Protein AF-A0A2V1P8J6-F1 (afdb_monomer_lite)

Foldseek 3Di:
DDDDDDDDPVCVVPDPDDPVRVVVLVVCCVPPVPVSVVVVVVVDDD

pLDDT: mean 95.67, std 6.22, range [60.38, 98.5]

Sequence (46 aa):
MSKIYPPSSETVSRAHVDASRYEEMYAASVSDPEGFWAEHGRRVDW

Organism: NCBI:txid1914409

InterPro domains:
  IPR032387 Acetyl-coenzyme A synthetase, N-terminal domain [PF16177] (22-46)
  IPR042099 ANL, N-terminal domain [G3DSA:3.40.50.12780] (2-46)

Structure (mmCIF, N/CA/C/O backbone):
data_AF-A0A2V1P8J6-F1
#
_entry.id   AF-A0A2V1P8J6-F1
#
loop_
_atom_site.group_PDB
_atom_site.id
_atom_site.type_symbol
_atom_site.label_atom_id
_atom_site.label_alt_id
_atom_site.label_comp_id
_atom_site.label_asym_id
_atom_site.label_entity_id
_atom_site.label_seq_id
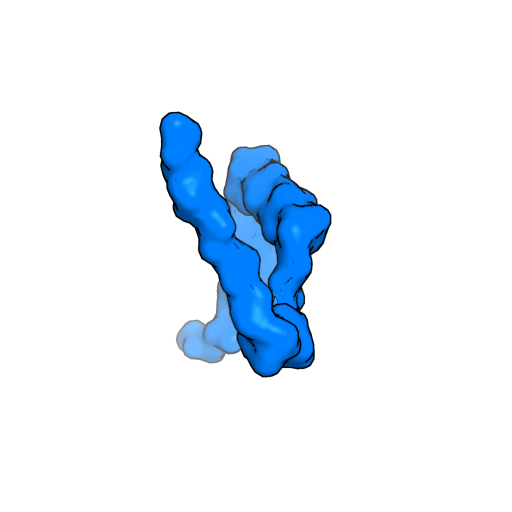_atom_site.pdbx_PDB_ins_code
_atom_site.Cartn_x
_atom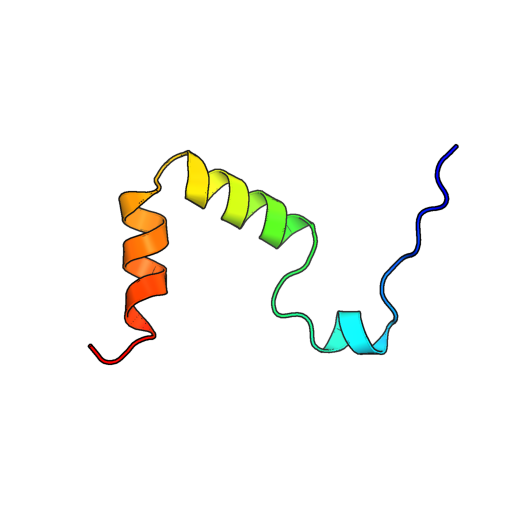_site.Cartn_y
_atom_site.Cartn_z
_atom_site.occupancy
_atom_site.B_iso_or_equiv
_atom_site.auth_seq_id
_atom_site.auth_comp_id
_atom_site.auth_asym_id
_atom_site.auth_atom_id
_atom_site.pdbx_PDB_model_num
ATOM 1 N N . MET A 1 1 ? 4.554 11.417 25.476 1.00 60.38 1 MET A N 1
ATOM 2 C CA . MET A 1 1 ? 4.145 10.281 24.620 1.00 60.38 1 MET A CA 1
ATOM 3 C C . MET A 1 1 ? 3.201 10.806 23.556 1.00 60.38 1 MET A C 1
ATOM 5 O O . MET A 1 1 ? 2.273 11.527 23.903 1.00 60.38 1 MET A O 1
ATOM 9 N N . SER A 1 2 ? 3.478 10.518 22.284 1.00 79.75 2 SER A N 1
ATOM 10 C CA . SER A 1 2 ? 2.581 10.865 21.175 1.00 79.75 2 SER A CA 1
ATOM 11 C C . SER A 1 2 ? 1.258 10.104 21.325 1.00 79.75 2 SER A C 1
ATOM 13 O O . SER A 1 2 ? 1.280 8.920 21.661 1.00 79.75 2 SER A O 1
ATOM 15 N N . LYS A 1 3 ? 0.114 10.768 21.117 1.00 88.75 3 LYS A N 1
ATOM 16 C CA . LYS A 1 3 ? -1.181 10.078 21.038 1.00 88.75 3 LYS A CA 1
ATOM 17 C C . LYS A 1 3 ? -1.257 9.342 19.704 1.00 88.75 3 LYS A C 1
ATOM 19 O O . LYS A 1 3 ? -1.091 9.958 18.655 1.00 88.75 3 LYS A O 1
ATOM 24 N N . ILE A 1 4 ? -1.531 8.044 19.764 1.00 92.31 4 ILE A N 1
ATOM 25 C CA . ILE A 1 4 ? -1.803 7.217 18.589 1.00 92.31 4 ILE A CA 1
ATOM 26 C C . ILE A 1 4 ? -3.313 7.203 18.365 1.00 92.31 4 ILE A C 1
ATOM 28 O O . ILE A 1 4 ? -4.076 6.950 19.298 1.00 92.31 4 ILE A O 1
ATOM 32 N N . TYR A 1 5 ? -3.728 7.474 17.131 1.00 94.06 5 TYR A N 1
ATOM 33 C CA . TYR A 1 5 ? -5.126 7.441 16.719 1.00 94.06 5 TYR A CA 1
ATOM 34 C C . TYR A 1 5 ? -5.320 6.273 15.754 1.00 94.06 5 TYR A C 1
ATOM 36 O O . TYR A 1 5 ? -4.824 6.344 14.627 1.00 94.06 5 TYR A O 1
ATOM 44 N N . PRO A 1 6 ? -5.985 5.186 16.177 1.00 93.62 6 PRO A N 1
ATOM 45 C CA . PRO A 1 6 ? -6.274 4.089 15.271 1.00 93.62 6 PRO A CA 1
ATOM 46 C C . PRO A 1 6 ? -7.274 4.539 14.193 1.00 93.62 6 PRO A C 1
ATOM 48 O O . PRO A 1 6 ? -8.101 5.422 14.450 1.00 93.62 6 PRO A O 1
ATOM 51 N N . PRO A 1 7 ? -7.228 3.935 12.993 1.00 95.12 7 PRO A N 1
ATOM 52 C CA . PRO A 1 7 ? -8.255 4.153 11.985 1.00 95.12 7 PRO A CA 1
ATOM 53 C C . PRO A 1 7 ? -9.629 3.709 12.507 1.00 95.12 7 PRO A C 1
ATOM 55 O O . PRO A 1 7 ? -9.738 2.806 13.339 1.00 95.12 7 PRO A O 1
ATOM 58 N N . SER A 1 8 ? -10.691 4.341 12.006 1.00 97.19 8 SER A N 1
ATOM 59 C CA . SER A 1 8 ? -12.062 3.933 12.318 1.00 97.19 8 SER A CA 1
ATOM 60 C C . SER A 1 8 ? -12.360 2.537 11.759 1.00 97.19 8 SER A C 1
ATOM 62 O O . SER A 1 8 ? -11.737 2.090 10.794 1.00 97.19 8 SER A O 1
ATOM 64 N N . SER A 1 9 ? -13.360 1.859 12.328 1.00 97.19 9 SER A N 1
ATOM 65 C CA . SER A 1 9 ? -13.822 0.557 11.828 1.00 97.19 9 SER A CA 1
ATOM 66 C C . SER A 1 9 ? -14.261 0.614 10.361 1.00 97.19 9 SER A C 1
ATOM 68 O O . SER A 1 9 ? -13.989 -0.316 9.605 1.00 97.19 9 SER A O 1
ATOM 70 N N . GLU A 1 10 ? -14.885 1.718 9.940 1.00 97.69 10 GLU A N 1
ATOM 71 C CA . GLU A 1 10 ? -15.274 1.942 8.546 1.00 97.69 10 GLU A CA 1
ATOM 72 C C . GLU A 1 10 ? -14.051 1.949 7.618 1.00 97.69 10 GLU A C 1
ATOM 74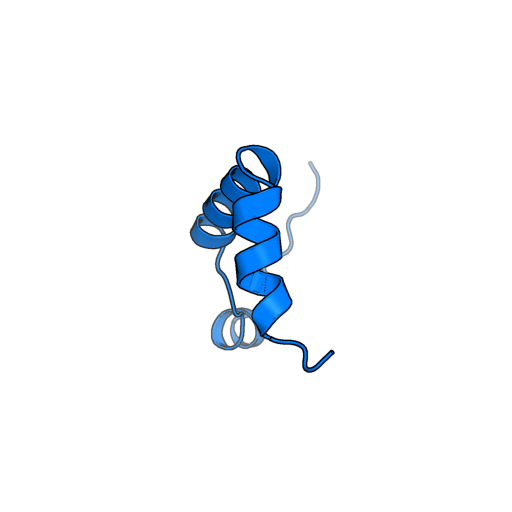 O O . GLU A 1 10 ? -14.040 1.225 6.621 1.00 97.69 10 GLU A O 1
ATOM 79 N N . THR A 1 11 ? -12.991 2.681 7.975 1.00 96.94 11 THR A N 1
ATOM 80 C CA . THR A 1 11 ? -11.738 2.695 7.206 1.00 96.94 11 THR A CA 1
ATOM 81 C C . THR A 1 11 ? -11.104 1.310 7.157 1.00 96.94 11 THR A C 1
ATOM 83 O O . THR A 1 11 ? -10.729 0.857 6.078 1.00 96.94 11 THR A O 1
ATOM 86 N N . VAL A 1 12 ? -11.027 0.613 8.297 1.00 96.81 12 VAL A N 1
ATOM 87 C CA . VAL A 1 12 ? -10.457 -0.744 8.369 1.00 96.81 12 VAL A CA 1
ATOM 88 C C . VAL A 1 12 ? -11.212 -1.706 7.448 1.00 96.81 12 VAL A C 1
ATOM 90 O O . VAL A 1 12 ? -10.582 -2.482 6.739 1.00 96.81 12 VAL A O 1
ATOM 93 N N . SER A 1 13 ? -12.544 -1.613 7.380 1.00 97.25 13 SER A N 1
ATOM 94 C CA . SER A 1 13 ? -13.364 -2.507 6.545 1.00 97.25 13 SER A CA 1
ATOM 95 C C . SER A 1 13 ? -13.155 -2.339 5.035 1.00 97.25 13 SER A C 1
ATO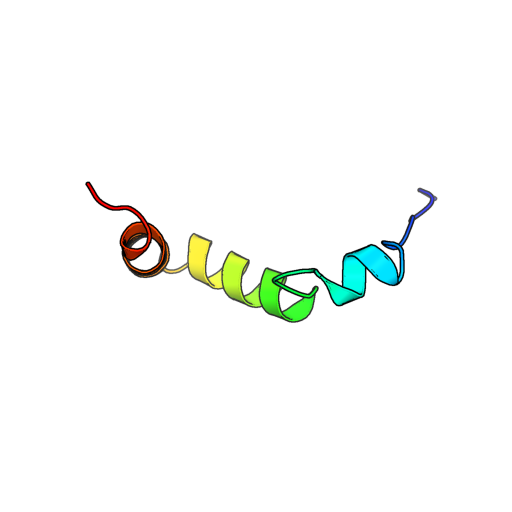M 97 O O . SER A 1 13 ? -13.460 -3.251 4.269 1.00 97.25 13 SER A O 1
ATOM 99 N N . ARG A 1 14 ? -12.652 -1.177 4.596 1.00 97.44 14 ARG A N 1
ATOM 100 C CA . ARG A 1 14 ? -12.465 -0.832 3.176 1.00 97.44 14 ARG A CA 1
ATOM 101 C C . ARG A 1 14 ? -10.994 -0.749 2.774 1.00 97.44 14 ARG A C 1
ATOM 103 O O . ARG A 1 14 ? -10.702 -0.489 1.608 1.00 97.44 14 ARG A O 1
ATOM 110 N N . ALA A 1 15 ? -10.077 -0.930 3.720 1.00 97.69 15 ALA A N 1
ATOM 111 C CA . ALA A 1 15 ? -8.651 -0.849 3.469 1.00 97.69 15 ALA A CA 1
ATOM 112 C C . ALA A 1 15 ? -8.196 -1.994 2.552 1.00 97.69 15 ALA A C 1
ATOM 114 O O . ALA A 1 15 ? -8.596 -3.144 2.708 1.00 97.69 15 ALA A O 1
ATOM 115 N N . HIS A 1 16 ? -7.330 -1.679 1.592 1.00 96.75 16 HIS A N 1
ATOM 116 C CA . HIS A 1 16 ? -6.765 -2.682 0.683 1.00 96.75 16 HIS A CA 1
ATOM 117 C C . HIS A 1 16 ? -5.662 -3.530 1.331 1.00 96.75 16 HIS A C 1
ATOM 119 O O . HIS A 1 16 ? -5.312 -4.592 0.816 1.00 96.75 16 HIS A O 1
ATOM 125 N N . VAL A 1 17 ? -5.108 -3.047 2.443 1.00 97.56 17 VAL A N 1
ATOM 126 C CA . VAL A 1 17 ? -4.025 -3.675 3.199 1.00 97.56 17 VAL A CA 1
ATOM 127 C C . VAL A 1 17 ? -4.235 -3.436 4.692 1.00 97.56 17 VAL A C 1
ATOM 129 O O . VAL A 1 17 ? -4.817 -2.423 5.085 1.00 97.56 17 VAL A O 1
ATOM 132 N N . ASP A 1 18 ? -3.739 -4.356 5.508 1.00 96.75 18 ASP A N 1
ATOM 133 C CA . ASP A 1 18 ? -3.574 -4.188 6.950 1.00 96.75 18 ASP A CA 1
ATOM 134 C C . ASP A 1 18 ? -2.094 -3.923 7.294 1.00 96.75 18 ASP A C 1
ATOM 136 O O . ASP A 1 18 ? -1.265 -3.713 6.405 1.00 96.75 18 ASP A O 1
ATOM 140 N N . ALA A 1 19 ? -1.766 -3.883 8.589 1.00 96.25 19 ALA A N 1
ATOM 141 C CA . ALA A 1 19 ? -0.407 -3.608 9.051 1.00 96.25 19 ALA A CA 1
ATOM 142 C C . ALA A 1 19 ? 0.599 -4.673 8.583 1.00 96.25 19 ALA A C 1
ATOM 144 O O . ALA A 1 19 ? 1.650 -4.318 8.058 1.00 96.25 19 ALA A O 1
ATOM 145 N N . SER A 1 20 ? 0.255 -5.958 8.707 1.00 97.88 20 SER A N 1
ATOM 146 C CA . SER A 1 20 ? 1.142 -7.059 8.317 1.00 97.88 20 SER A CA 1
ATOM 147 C C . SER A 1 20 ? 1.406 -7.049 6.816 1.00 97.88 20 SER A C 1
ATOM 149 O O . SER A 1 20 ? 2.559 -7.053 6.388 1.00 97.88 20 SER A O 1
ATOM 151 N N . ARG A 1 21 ? 0.349 -6.897 6.012 1.00 97.94 21 ARG A N 1
ATOM 152 C CA . ARG A 1 21 ? 0.481 -6.818 4.558 1.00 97.94 21 ARG A CA 1
ATOM 153 C C . ARG A 1 21 ? 1.262 -5.583 4.115 1.00 97.94 21 ARG A C 1
ATOM 155 O O . ARG A 1 21 ? 1.998 -5.654 3.133 1.00 97.94 21 ARG A O 1
ATOM 162 N N . TYR A 1 22 ? 1.118 -4.456 4.814 1.00 98.06 22 TYR A N 1
ATOM 163 C CA . TYR A 1 22 ? 1.939 -3.273 4.556 1.00 98.06 22 TYR A CA 1
ATOM 164 C C . TYR A 1 22 ? 3.425 -3.559 4.795 1.00 98.06 22 TYR A C 1
ATOM 166 O O . TYR A 1 22 ? 4.238 -3.219 3.939 1.00 98.06 22 TYR A O 1
ATOM 174 N N . GLU A 1 23 ? 3.781 -4.196 5.915 1.00 98.38 23 GLU A N 1
ATOM 175 C CA . GLU A 1 23 ? 5.174 -4.547 6.221 1.00 98.38 23 GLU A CA 1
ATOM 176 C C . GLU A 1 23 ? 5.773 -5.476 5.156 1.00 98.38 23 GLU A C 1
ATOM 178 O O . GLU A 1 23 ? 6.876 -5.220 4.670 1.00 98.38 23 GLU A O 1
ATOM 183 N N . GLU A 1 24 ? 5.025 -6.497 4.728 1.00 98.19 24 GLU A N 1
ATOM 184 C CA . GLU A 1 24 ? 5.438 -7.423 3.665 1.00 98.19 24 GLU A CA 1
ATOM 185 C C . GLU A 1 24 ? 5.645 -6.706 2.323 1.00 98.19 24 GLU A C 1
ATOM 187 O O . GLU A 1 24 ? 6.702 -6.833 1.699 1.00 98.19 24 GLU A O 1
ATOM 192 N N . MET A 1 25 ? 4.657 -5.912 1.891 1.00 98.25 25 MET A N 1
ATOM 193 C CA . MET A 1 25 ? 4.739 -5.156 0.637 1.00 98.25 25 MET A CA 1
ATOM 194 C C . MET A 1 25 ? 5.873 -4.132 0.671 1.00 98.25 25 MET A C 1
ATOM 196 O O . MET A 1 25 ? 6.576 -3.962 -0.323 1.00 98.25 25 MET A O 1
ATOM 200 N N . TYR A 1 26 ? 6.082 -3.464 1.807 1.00 98.31 26 TYR A N 1
ATOM 201 C CA . TYR A 1 26 ? 7.166 -2.503 1.961 1.00 98.31 26 TYR A CA 1
ATOM 202 C C . TYR A 1 26 ? 8.531 -3.191 1.873 1.00 98.31 26 TYR A C 1
ATOM 204 O O . TYR A 1 26 ? 9.388 -2.745 1.106 1.00 98.31 26 TYR A O 1
ATOM 212 N N . ALA A 1 27 ? 8.721 -4.307 2.582 1.00 98.50 27 ALA A N 1
ATOM 213 C CA . ALA A 1 27 ? 9.954 -5.084 2.508 1.00 98.50 27 ALA A CA 1
ATOM 214 C C . ALA A 1 27 ? 10.247 -5.553 1.072 1.00 98.50 27 ALA A C 1
ATOM 216 O O . ALA A 1 27 ? 11.377 -5.401 0.600 1.00 98.50 27 ALA A O 1
ATOM 217 N N . ALA A 1 28 ? 9.235 -6.049 0.351 1.00 98.38 28 ALA A N 1
ATOM 218 C CA . ALA A 1 28 ? 9.363 -6.428 -1.057 1.00 98.38 28 ALA A CA 1
ATOM 219 C C . ALA A 1 28 ? 9.735 -5.226 -1.943 1.00 98.38 28 ALA A C 1
ATOM 221 O O . ALA A 1 28 ? 10.685 -5.310 -2.716 1.00 98.38 28 ALA A O 1
ATOM 222 N N . SER A 1 29 ? 9.071 -4.078 -1.761 1.00 98.31 29 SER A N 1
ATOM 223 C CA . SER A 1 29 ? 9.320 -2.860 -2.549 1.00 98.31 29 SER A CA 1
ATOM 224 C C . SER A 1 29 ? 10.749 -2.319 -2.435 1.00 98.31 29 SER A C 1
ATOM 226 O O . SER A 1 29 ? 11.219 -1.631 -3.340 1.00 98.31 29 SER A O 1
ATOM 228 N N . VAL A 1 30 ? 11.432 -2.616 -1.325 1.00 98.31 30 VAL A N 1
ATOM 229 C CA . VAL A 1 30 ? 12.810 -2.185 -1.058 1.00 98.31 30 VAL A CA 1
ATOM 230 C C . VAL A 1 30 ? 13.828 -3.258 -1.454 1.00 98.31 30 VAL A C 1
ATOM 232 O O . VAL A 1 30 ? 14.896 -2.918 -1.957 1.00 98.31 30 VAL A O 1
ATOM 235 N N . SER A 1 31 ? 13.529 -4.538 -1.214 1.00 98.50 31 SER A N 1
ATOM 236 C CA . SER A 1 31 ? 14.467 -5.645 -1.468 1.00 98.50 31 SER A CA 1
ATOM 237 C C . SER A 1 31 ? 14.496 -6.116 -2.924 1.00 98.50 31 SER A C 1
ATOM 239 O O . SER A 1 31 ? 15.563 -6.495 -3.400 1.00 98.50 31 SER A O 1
ATOM 241 N N . ASP A 1 32 ? 13.364 -6.052 -3.629 1.00 98.31 32 ASP A N 1
ATOM 242 C CA . ASP A 1 32 ? 13.235 -6.343 -5.062 1.00 98.31 32 ASP A CA 1
ATOM 243 C C . ASP A 1 32 ? 12.353 -5.276 -5.742 1.00 98.31 32 ASP A C 1
ATOM 245 O O . ASP A 1 32 ? 11.181 -5.510 -6.064 1.00 98.31 32 ASP A O 1
ATOM 249 N N . PRO A 1 33 ? 12.885 -4.054 -5.930 1.00 98.31 33 PRO A N 1
ATOM 250 C CA . PRO A 1 33 ? 12.107 -2.943 -6.463 1.00 98.31 33 PRO A CA 1
ATOM 251 C C . PRO A 1 33 ? 11.643 -3.192 -7.903 1.00 98.31 33 PRO A C 1
ATOM 253 O O . PRO A 1 33 ? 10.529 -2.805 -8.255 1.00 98.31 33 PRO A O 1
ATOM 256 N N . GLU A 1 34 ? 12.464 -3.834 -8.740 1.00 98.44 34 GLU A N 1
ATOM 257 C CA . GLU A 1 34 ? 12.107 -4.100 -10.137 1.00 98.44 34 GLU A CA 1
ATOM 258 C C . GLU A 1 34 ? 10.950 -5.096 -10.229 1.00 98.44 34 GLU A C 1
ATOM 260 O O . GLU A 1 34 ? 9.960 -4.807 -10.905 1.00 98.44 34 GLU A O 1
ATOM 265 N N . GLY A 1 35 ? 11.020 -6.221 -9.506 1.00 98.31 35 GLY A N 1
ATOM 266 C CA . GLY A 1 35 ? 9.942 -7.209 -9.482 1.00 98.31 35 GLY A CA 1
ATOM 267 C C . GLY A 1 35 ? 8.639 -6.640 -8.919 1.00 98.31 35 GLY A C 1
ATOM 268 O O . GLY A 1 35 ? 7.579 -6.773 -9.541 1.00 98.31 35 GLY A O 1
ATOM 269 N N . PHE A 1 36 ? 8.718 -5.936 -7.786 1.00 98.50 36 PHE A N 1
ATOM 270 C CA . PHE A 1 36 ? 7.552 -5.349 -7.123 1.00 98.50 36 PHE A CA 1
ATOM 271 C C . PHE A 1 36 ? 6.847 -4.302 -7.998 1.00 98.50 36 PHE A C 1
ATOM 273 O O . PHE A 1 36 ? 5.633 -4.371 -8.224 1.00 98.50 36 PHE A O 1
ATOM 280 N N . TRP A 1 37 ? 7.593 -3.332 -8.536 1.00 97.56 37 TRP A N 1
ATOM 281 C CA . TRP A 1 37 ? 6.983 -2.261 -9.324 1.00 97.56 37 TRP A CA 1
ATOM 282 C C . TRP A 1 37 ? 6.579 -2.713 -10.729 1.00 97.56 37 TRP A C 1
ATOM 284 O O . TRP A 1 37 ? 5.578 -2.208 -11.241 1.00 97.56 37 TRP A O 1
ATOM 294 N N . ALA A 1 38 ? 7.262 -3.696 -11.329 1.00 97.81 38 ALA A N 1
ATOM 295 C CA . ALA A 1 38 ? 6.798 -4.318 -12.569 1.00 97.81 38 ALA A CA 1
ATOM 296 C C . ALA A 1 38 ? 5.455 -5.036 -12.368 1.00 97.81 38 ALA A C 1
ATOM 298 O O . ALA A 1 38 ? 4.569 -4.915 -13.215 1.00 97.81 38 ALA A O 1
ATOM 299 N N . GLU A 1 39 ? 5.260 -5.734 -11.242 1.00 97.50 39 GLU A N 1
ATOM 300 C CA . GLU A 1 39 ? 3.978 -6.367 -10.925 1.00 97.50 39 GLU A CA 1
ATOM 301 C C . GLU A 1 39 ? 2.852 -5.332 -10.859 1.00 97.50 39 GLU A C 1
ATOM 303 O O . GLU A 1 39 ? 1.844 -5.472 -11.562 1.00 97.50 39 GLU A O 1
ATOM 308 N N . HIS A 1 40 ? 3.050 -4.282 -10.061 1.00 96.94 40 HIS A N 1
ATOM 309 C CA . HIS A 1 40 ? 2.042 -3.255 -9.818 1.00 96.94 40 HIS A CA 1
ATOM 310 C C . HIS A 1 40 ? 1.831 -2.297 -10.996 1.00 96.94 40 HIS A C 1
ATOM 312 O O . HIS A 1 40 ? 0.740 -1.739 -11.136 1.00 96.94 40 HIS A O 1
ATOM 318 N N . GLY A 1 41 ? 2.824 -2.123 -11.870 1.00 97.06 41 GLY A N 1
ATOM 319 C CA . GLY A 1 41 ? 2.725 -1.312 -13.086 1.00 97.06 41 GLY A CA 1
ATOM 320 C C . GLY A 1 41 ? 1.760 -1.880 -14.132 1.00 97.06 41 GLY A C 1
ATOM 321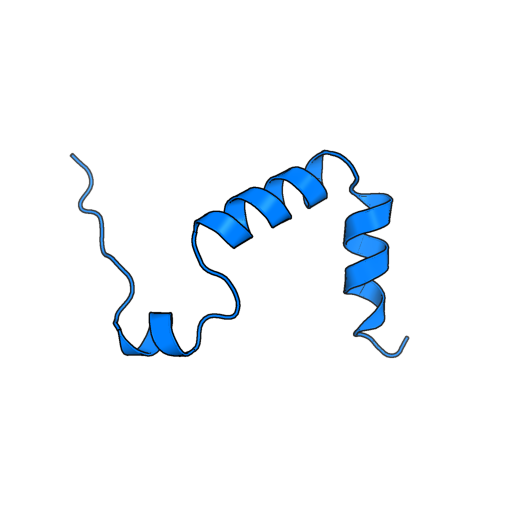 O O . GLY A 1 41 ? 1.242 -1.125 -14.953 1.00 97.06 41 GLY A O 1
ATOM 322 N N . ARG A 1 42 ? 1.440 -3.182 -14.067 1.00 97.44 42 ARG A N 1
ATOM 323 C CA . ARG A 1 42 ? 0.502 -3.859 -14.988 1.00 97.44 42 ARG A CA 1
ATOM 324 C C . ARG A 1 42 ? -0.955 -3.414 -14.855 1.00 97.44 42 ARG A C 1
ATOM 326 O O . ARG A 1 42 ? -1.775 -3.794 -15.680 1.00 97.44 42 ARG A O 1
ATOM 333 N N . ARG A 1 43 ? -1.297 -2.643 -13.818 1.00 96.75 43 ARG A N 1
ATOM 334 C CA . ARG A 1 43 ? -2.660 -2.118 -13.610 1.00 96.75 43 ARG A C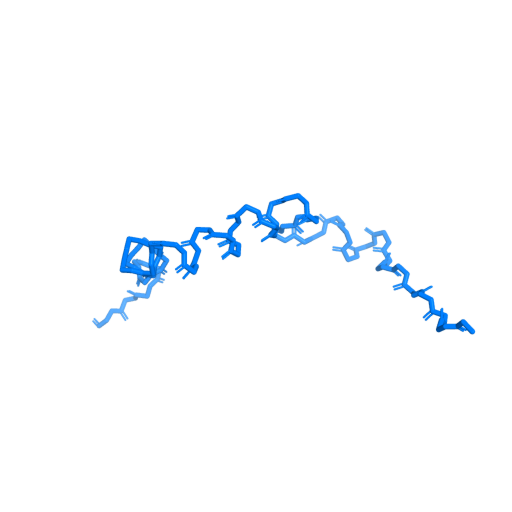A 1
ATOM 335 C C . ARG A 1 43 ? -2.983 -0.880 -14.453 1.00 96.75 43 ARG A C 1
ATOM 337 O O . ARG A 1 43 ? -4.100 -0.381 -14.372 1.00 96.75 43 ARG A O 1
ATOM 344 N N . VAL A 1 44 ? -1.990 -0.337 -15.152 1.00 96.81 44 VAL A N 1
ATOM 345 C CA . VAL A 1 44 ? -2.120 0.847 -16.001 1.00 96.81 44 VAL A CA 1
ATOM 346 C C . VAL A 1 44 ? -2.104 0.389 -17.453 1.00 96.81 44 VAL A C 1
ATOM 348 O O . VAL A 1 44 ? -1.211 -0.361 -17.845 1.00 96.81 44 VAL A O 1
ATOM 351 N N . ASP A 1 45 ? -3.073 0.861 -18.232 1.00 94.00 45 ASP A N 1
ATOM 352 C CA . ASP A 1 45 ? -2.977 0.833 -19.688 1.00 94.00 45 ASP A CA 1
ATOM 353 C C . ASP A 1 45 ? -2.036 1.959 -20.113 1.00 94.00 45 ASP A C 1
ATOM 355 O O . ASP A 1 45 ? -2.287 3.135 -19.829 1.00 94.00 45 ASP A O 1
ATOM 359 N N . TRP A 1 46 ? -0.919 1.566 -20.714 1.00 88.75 46 TRP A N 1
ATOM 360 C CA . TRP A 1 46 ? 0.141 2.460 -21.170 1.00 88.75 46 TRP A CA 1
ATOM 361 C C . TRP A 1 46 ? -0.115 2.978 -22.583 1.00 88.75 46 TRP A C 1
ATOM 363 O O . TRP A 1 46 ? -0.626 2.196 -23.419 1.00 88.75 46 TRP A O 1
#

Secondary structure (DSSP, 8-state):
-PPP-PPPHHHHHH-S--HHHHHHHHHHHHHSHHHHHHHHHTTS--

Radius of gyration: 14.6 Å; chains: 1; bounding box: 30×18×46 Å